Protein AF-A0A452XKX8-F1 (afdb_monomer_lite)

Organism: Aegilops tauschii subsp. strangulata (NCBI:txid200361)

Foldseek 3Di:
DAEAEQLQPPPQPDDDDDDDDQQEQQDFPDPPGGDHLVVVVVVLVVVLVVCVVVDPDPVVSVVVSLVVLQVVCVVRRHPGSSNVVSSSVSNCCVVVVPVPPYDYDHDHDDAFDCCPPHHRDGDDCVVVVVVPPD

Secondary structure (DSSP, 8-state):
-EEEE-------S--S-----PPPTB--SSTT--B-HHHHHHHHHHHHHHHHHH-S-HHHHHHHHHHHHHHHHHHTT-SSHHHHHHHHHHHHHHHHGGGS-EEEE------S-SSSSSTT---SSTTTHHHH--

InterPro domains:
  IPR013120 Fatty acyl-CoA reductase-like, NAD-binding domain [PF07993] (2-133)
  IPR026055 Fatty acyl-CoA reductase [PTHR11011] (1-133)
  IPR036291 NAD(P)-binding domain superfamily [SSF51735] (63-128)

Structure (mmCIF, N/CA/C/O backbone):
data_AF-A0A452XKX8-F1
#
_entry.id   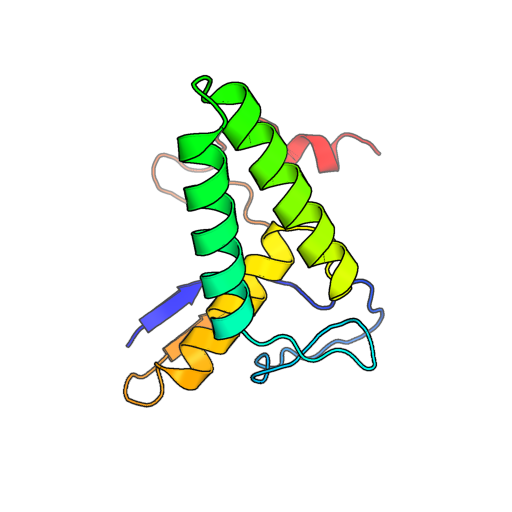AF-A0A452XKX8-F1
#
loop_
_atom_site.group_PDB
_atom_site.id
_atom_site.type_symbol
_atom_site.label_atom_id
_atom_site.label_alt_id
_atom_site.label_comp_id
_atom_site.label_asym_id
_atom_site.label_entity_id
_atom_site.label_seq_id
_atom_site.pdbx_PDB_ins_code
_atom_site.Cartn_x
_atom_site.Cartn_y
_atom_site.Cartn_z
_atom_site.occupancy
_atom_site.B_iso_or_equiv
_atom_site.auth_seq_id
_atom_site.auth_comp_id
_atom_site.auth_asym_id
_atom_site.auth_atom_id
_atom_site.pdbx_PDB_model_num
ATOM 1 N N . MET A 1 1 ? 1.696 10.990 -20.747 1.00 78.25 1 MET A N 1
ATOM 2 C CA . MET A 1 1 ? 2.459 9.879 -20.141 1.00 78.25 1 MET A CA 1
ATOM 3 C C . MET A 1 1 ? 2.449 10.067 -18.639 1.00 78.25 1 MET A C 1
ATOM 5 O O . MET A 1 1 ? 2.744 11.169 -18.196 1.00 78.25 1 MET A O 1
ATOM 9 N N . LEU A 1 2 ? 2.058 9.043 -17.881 1.00 86.62 2 LEU A N 1
ATOM 10 C CA . LEU A 1 2 ? 2.028 9.057 -16.418 1.00 86.62 2 LEU A CA 1
ATOM 11 C C . LEU A 1 2 ? 3.155 8.172 -15.883 1.00 86.62 2 LEU A C 1
ATOM 13 O O . LEU A 1 2 ? 3.192 6.977 -16.170 1.00 86.62 2 LEU A O 1
ATOM 17 N N . LEU A 1 3 ? 4.050 8.761 -15.093 1.00 87.56 3 LEU A N 1
ATOM 18 C CA . LEU A 1 3 ? 5.084 8.035 -14.365 1.00 87.56 3 LEU A CA 1
ATOM 19 C C . 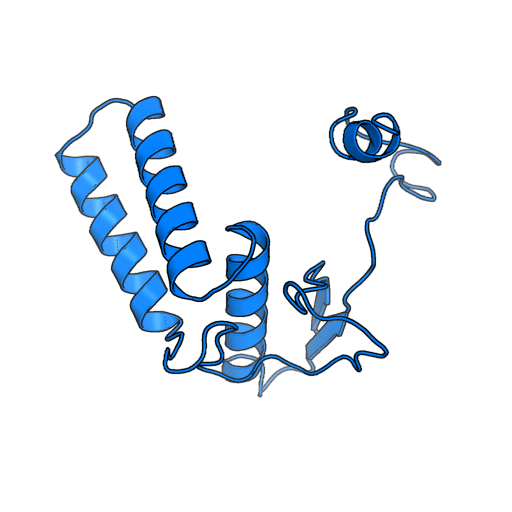LEU A 1 3 ? 4.597 7.774 -12.939 1.00 87.56 3 LEU A C 1
ATOM 21 O O . LEU A 1 3 ? 4.456 8.703 -12.145 1.00 87.56 3 LEU A O 1
ATOM 25 N N . HIS A 1 4 ? 4.343 6.512 -12.609 1.00 85.81 4 HIS A N 1
ATOM 26 C CA . HIS A 1 4 ? 3.992 6.096 -11.261 1.00 85.81 4 HIS A CA 1
ATOM 27 C C . HIS A 1 4 ? 5.222 5.554 -10.534 1.00 85.81 4 HIS A C 1
ATOM 29 O O . HIS A 1 4 ? 5.732 4.483 -10.860 1.00 85.81 4 HIS A O 1
ATOM 35 N N . VAL A 1 5 ? 5.679 6.286 -9.517 1.00 82.94 5 VAL A N 1
ATOM 36 C CA . VAL A 1 5 ? 6.747 5.823 -8.628 1.00 82.94 5 VAL A CA 1
ATOM 37 C C . VAL A 1 5 ? 6.131 4.988 -7.509 1.00 82.94 5 VAL A C 1
ATOM 39 O O . VAL A 1 5 ? 5.534 5.491 -6.546 1.00 82.94 5 VAL A O 1
ATOM 42 N N . SER A 1 6 ? 6.273 3.679 -7.650 1.00 79.00 6 SER A N 1
ATOM 43 C CA . SER A 1 6 ? 5.810 2.712 -6.675 1.00 79.00 6 SER A CA 1
ATOM 44 C C . SER A 1 6 ? 7.019 2.174 -5.940 1.00 79.00 6 SER A C 1
ATOM 46 O O . SER A 1 6 ? 7.714 1.323 -6.461 1.00 79.00 6 SER A O 1
ATOM 48 N N . THR A 1 7 ? 7.292 2.585 -4.701 1.00 69.81 7 THR A N 1
ATOM 49 C CA . THR A 1 7 ? 8.374 1.941 -3.916 1.00 69.81 7 THR A CA 1
ATOM 50 C C . THR A 1 7 ? 7.969 0.537 -3.430 1.00 69.81 7 THR A C 1
ATOM 52 O O . THR A 1 7 ? 8.391 0.061 -2.374 1.00 69.81 7 THR A O 1
ATOM 55 N N . ALA A 1 8 ? 7.065 -0.102 -4.164 1.00 59.62 8 ALA A N 1
ATOM 56 C CA . ALA A 1 8 ? 6.613 -1.443 -3.955 1.00 59.62 8 ALA A CA 1
ATOM 57 C C . ALA A 1 8 ? 7.648 -2.414 -4.513 1.00 59.62 8 ALA A C 1
ATOM 59 O O . ALA A 1 8 ? 7.366 -3.125 -5.470 1.00 59.62 8 ALA A O 1
ATOM 60 N N . PHE A 1 9 ? 8.833 -2.506 -3.909 1.00 60.94 9 PHE A N 1
ATOM 61 C CA . PHE A 1 9 ? 9.621 -3.727 -4.069 1.00 60.94 9 PHE A CA 1
ATOM 62 C C . PHE A 1 9 ? 8.904 -4.838 -3.287 1.00 60.94 9 PHE A C 1
ATOM 64 O O . PHE A 1 9 ? 9.200 -5.150 -2.139 1.00 60.94 9 PHE A O 1
ATOM 71 N N . VAL A 1 10 ? 7.794 -5.288 -3.862 1.00 59.31 10 VAL A N 1
ATOM 72 C CA . VAL A 1 10 ? 6.687 -5.966 -3.190 1.00 59.31 10 VAL A CA 1
ATOM 73 C C . VAL A 1 10 ? 6.636 -7.393 -3.712 1.00 59.31 10 VAL A C 1
ATOM 75 O O . VAL A 1 10 ? 5.629 -7.909 -4.170 1.00 59.31 10 VAL A O 1
ATOM 78 N N . ALA A 1 11 ? 7.789 -8.044 -3.608 1.00 57.28 11 ALA A N 1
ATOM 79 C CA . ALA A 1 11 ? 7.915 -9.482 -3.777 1.00 57.28 11 ALA A CA 1
ATOM 80 C C . ALA A 1 11 ? 7.415 -10.256 -2.541 1.00 57.28 11 ALA A C 1
ATOM 82 O O . ALA A 1 11 ? 7.385 -11.480 -2.537 1.00 57.28 11 ALA A O 1
ATOM 83 N N . GLY A 1 12 ? 7.020 -9.557 -1.470 1.00 64.88 12 GLY A N 1
ATOM 84 C CA . GLY A 1 12 ? 6.823 -10.201 -0.176 1.00 64.88 12 GLY A CA 1
ATOM 85 C C . GLY A 1 12 ? 8.144 -10.765 0.343 1.00 64.88 12 GLY A C 1
ATOM 86 O O . GLY A 1 12 ? 9.197 -10.169 0.136 1.00 64.88 12 GLY A O 1
ATOM 87 N N . GLU A 1 13 ? 8.079 -11.914 1.004 1.00 69.00 13 GLU A N 1
ATOM 88 C CA . GLU A 1 13 ? 9.247 -12.672 1.462 1.00 69.00 13 GLU A CA 1
ATOM 89 C C . GLU A 1 13 ? 9.601 -13.722 0.398 1.00 69.00 13 GLU A C 1
ATOM 91 O O . GLU A 1 13 ? 9.237 -14.893 0.504 1.00 69.00 13 GLU A O 1
ATOM 96 N N . GLN A 1 14 ? 10.222 -13.277 -0.695 1.00 71.94 14 GLN A N 1
ATOM 97 C CA . GLN A 1 14 ? 10.679 -14.140 -1.788 1.00 71.94 14 GLN A CA 1
ATOM 98 C C . GLN A 1 14 ? 12.190 -14.006 -1.965 1.00 71.94 14 GLN A C 1
ATOM 100 O O . GLN A 1 14 ? 12.736 -12.906 -1.906 1.00 71.94 14 GLN A O 1
ATOM 105 N N . GLU A 1 15 ? 12.854 -15.131 -2.217 1.00 76.38 15 GLU A N 1
ATOM 106 C CA . GLU A 1 15 ? 14.304 -15.211 -2.390 1.00 76.38 15 GLU A CA 1
ATOM 107 C C . GLU A 1 15 ? 14.680 -15.474 -3.855 1.00 76.38 15 GLU A C 1
ATOM 109 O O . GLU A 1 15 ? 13.928 -16.092 -4.613 1.00 76.38 15 GLU A O 1
ATOM 114 N N . GLY A 1 16 ? 15.878 -15.031 -4.245 1.00 83.94 16 GLY A N 1
ATOM 115 C CA . GLY A 1 16 ? 16.463 -15.284 -5.562 1.00 83.94 16 GLY A CA 1
ATOM 116 C C . GLY A 1 16 ? 16.324 -14.129 -6.557 1.00 83.94 16 GLY A C 1
ATOM 117 O O . GLY A 1 16 ? 16.023 -12.991 -6.198 1.00 83.94 16 GLY A O 1
ATOM 118 N N . LEU A 1 17 ? 16.597 -14.419 -7.833 1.00 80.62 17 LEU A N 1
ATOM 119 C CA . LEU A 1 17 ? 16.493 -13.438 -8.913 1.00 80.62 17 LEU A CA 1
ATOM 120 C C . LEU A 1 17 ? 15.023 -13.255 -9.306 1.00 80.62 17 LEU A C 1
ATOM 122 O O . LEU A 1 17 ? 14.441 -14.086 -10.006 1.00 80.62 17 LEU A O 1
ATOM 126 N N . LEU A 1 18 ? 14.429 -12.154 -8.857 1.00 79.00 18 LEU A N 1
ATOM 127 C CA . LEU A 1 18 ? 13.026 -11.840 -9.094 1.00 79.00 18 LEU A CA 1
ATOM 128 C C . LEU A 1 18 ? 12.902 -10.770 -10.171 1.00 79.00 18 LEU A C 1
ATOM 130 O O . LEU A 1 18 ? 13.307 -9.625 -9.990 1.00 79.00 18 LEU A O 1
ATOM 134 N N . MET A 1 19 ? 12.315 -11.156 -11.300 1.00 81.50 19 MET A N 1
ATOM 135 C CA . MET A 1 19 ? 11.993 -10.209 -12.360 1.00 81.50 19 MET A CA 1
ATOM 136 C C . MET A 1 19 ? 10.777 -9.382 -11.970 1.00 81.50 19 MET A C 1
ATOM 138 O O . MET A 1 19 ? 9.763 -9.925 -11.521 1.00 81.50 19 MET A O 1
ATOM 142 N N . GLU A 1 20 ? 10.852 -8.081 -12.224 1.00 78.44 20 GLU A N 1
ATOM 143 C CA . GLU A 1 20 ? 9.712 -7.197 -12.057 1.00 78.44 20 GLU A CA 1
ATOM 144 C C . GLU A 1 20 ? 8.552 -7.620 -12.963 1.00 78.44 20 GLU A C 1
ATOM 146 O O . GLU A 1 20 ? 8.689 -7.748 -14.181 1.00 78.44 20 GLU A O 1
ATOM 151 N N . LYS A 1 21 ? 7.384 -7.826 -12.354 1.00 83.38 21 LYS A N 1
ATOM 152 C CA . LYS A 1 21 ? 6.134 -8.126 -13.054 1.00 83.38 21 LYS A CA 1
ATOM 153 C C . LYS A 1 21 ? 5.055 -7.155 -12.582 1.00 83.38 21 LYS A C 1
ATOM 155 O O . LYS A 1 21 ? 5.048 -6.790 -11.406 1.00 83.38 21 LYS A O 1
ATOM 160 N N . PRO A 1 22 ? 4.167 -6.683 -13.467 1.00 82.06 22 PRO A N 1
ATOM 161 C CA . PRO A 1 22 ? 3.016 -5.897 -13.041 1.00 82.06 22 PRO A CA 1
ATOM 162 C C . PRO A 1 22 ? 2.067 -6.772 -12.212 1.00 82.06 22 PRO A C 1
ATOM 164 O O . PRO A 1 22 ? 1.852 -7.936 -12.557 1.00 82.06 22 PRO A O 1
ATOM 167 N N . PHE A 1 23 ? 1.481 -6.208 -11.153 1.00 86.62 23 PHE A N 1
ATOM 168 C CA . PHE A 1 23 ? 0.446 -6.901 -10.386 1.00 86.62 23 PHE A CA 1
ATOM 169 C C . PHE A 1 23 ? -0.826 -7.045 -11.209 1.00 86.62 23 PHE A C 1
ATOM 171 O O . PHE A 1 23 ? -1.337 -6.076 -11.777 1.00 86.62 23 PHE A O 1
ATOM 178 N N . LYS A 1 24 ? -1.363 -8.262 -11.253 1.00 88.12 24 LYS A N 1
ATOM 179 C CA . LYS A 1 24 ? -2.622 -8.539 -11.937 1.00 88.12 24 LYS A CA 1
ATOM 180 C C . LYS A 1 24 ? -3.809 -8.192 -11.036 1.00 88.12 24 LYS A C 1
ATOM 182 O O . LYS A 1 24 ? -3.718 -8.318 -9.814 1.00 88.12 24 LYS A O 1
ATOM 187 N N . PRO A 1 25 ? -4.958 -7.811 -11.614 1.00 88.31 25 PRO A N 1
ATOM 188 C CA . PRO A 1 25 ? -6.187 -7.650 -10.847 1.00 88.31 25 PRO A CA 1
ATOM 189 C C . PRO A 1 25 ? -6.515 -8.923 -10.057 1.00 88.31 25 PRO A C 1
ATOM 191 O O . PRO A 1 25 ? -6.506 -10.020 -10.617 1.00 88.31 25 PRO A O 1
ATOM 194 N N . GLY A 1 26 ? -6.801 -8.779 -8.762 1.00 89.94 26 GLY A N 1
ATOM 195 C CA . GLY A 1 26 ? -7.121 -9.911 -7.891 1.00 89.94 26 GLY A CA 1
ATOM 196 C C . GLY A 1 26 ? -5.912 -10.653 -7.316 1.00 89.94 26 GLY A C 1
ATOM 197 O O . GLY A 1 26 ? -6.105 -11.573 -6.522 1.00 89.94 26 GLY A O 1
ATOM 198 N N . GLU A 1 27 ? -4.682 -10.287 -7.682 1.00 89.88 27 GLU A N 1
ATOM 199 C CA . GLU A 1 27 ? -3.478 -10.964 -7.199 1.00 89.88 27 GLU A CA 1
ATOM 200 C C . GLU A 1 27 ? 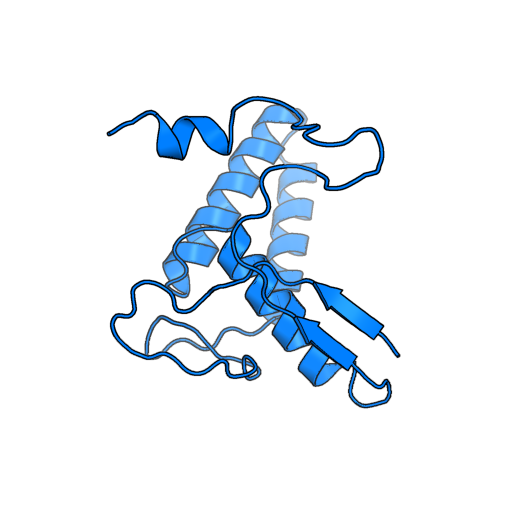-3.277 -10.761 -5.689 1.00 89.88 27 GLU A C 1
ATOM 202 O O . GLU A 1 27 ? -3.462 -9.682 -5.133 1.00 89.88 27 GLU A O 1
ATOM 207 N N . SER A 1 28 ? -2.895 -11.813 -4.978 1.00 90.94 28 SER A N 1
ATOM 208 C CA . SER A 1 28 ? -2.497 -11.691 -3.580 1.00 90.94 28 SER A CA 1
ATOM 209 C C . SER A 1 28 ? -1.306 -12.594 -3.310 1.00 90.94 28 SER A C 1
ATOM 211 O O . SER A 1 28 ? -1.145 -13.631 -3.958 1.00 90.94 28 SER A O 1
ATOM 213 N N . LEU A 1 29 ? -0.457 -12.206 -2.356 1.00 89.12 29 LEU A N 1
ATOM 214 C CA . LEU A 1 29 ? 0.686 -13.037 -1.968 1.00 89.12 29 LEU A CA 1
ATOM 215 C C . LEU A 1 29 ? 0.233 -14.307 -1.242 1.00 89.12 29 LEU A C 1
ATOM 217 O O . LEU A 1 29 ? 0.917 -15.332 -1.267 1.00 89.12 29 LEU A O 1
ATOM 221 N N . ARG A 1 30 ? -0.945 -14.268 -0.612 1.00 89.75 30 ARG A N 1
ATOM 222 C CA . ARG A 1 30 ? -1.543 -15.429 0.037 1.00 89.75 30 ARG A CA 1
ATOM 223 C C . ARG A 1 30 ? -2.316 -16.290 -0.963 1.00 89.75 30 ARG A C 1
ATOM 225 O O . ARG A 1 30 ? -3.390 -15.928 -1.432 1.00 89.75 30 ARG A O 1
ATOM 232 N N . LYS A 1 31 ? -1.817 -17.501 -1.212 1.00 88.25 31 LYS A N 1
ATOM 233 C CA . LYS A 1 31 ? -2.474 -18.480 -2.095 1.00 88.25 31 LYS A CA 1
ATOM 234 C C . LYS A 1 31 ? -3.935 -18.730 -1.688 1.00 88.25 31 LYS A C 1
ATOM 236 O O . LYS A 1 31 ? -4.232 -18.908 -0.509 1.00 88.25 31 LYS A O 1
ATOM 241 N N . GLY A 1 32 ? -4.825 -18.773 -2.681 1.00 89.50 32 GLY A N 1
ATOM 242 C CA . GLY A 1 32 ? -6.258 -19.044 -2.499 1.00 89.50 32 GLY A CA 1
ATOM 243 C C . GLY A 1 32 ? -7.122 -17.820 -2.183 1.00 89.50 32 GLY A C 1
ATOM 244 O O . GLY A 1 32 ? -8.336 -17.962 -2.077 1.00 89.50 32 GLY A O 1
ATOM 245 N N . TYR A 1 33 ? -6.530 -16.628 -2.063 1.00 92.19 33 TYR A N 1
ATOM 246 C CA . TYR A 1 33 ? -7.264 -15.381 -1.852 1.00 92.19 33 TYR A CA 1
ATOM 247 C C . TYR A 1 33 ? -7.227 -14.505 -3.103 1.00 92.19 33 TYR A C 1
ATOM 249 O O . TYR A 1 33 ? -6.211 -14.430 -3.796 1.00 92.19 33 TYR A O 1
ATOM 257 N N . ASN A 1 34 ? -8.339 -13.820 -3.367 1.00 93.56 34 ASN A N 1
ATOM 258 C CA . ASN A 1 34 ? -8.466 -12.852 -4.449 1.00 93.56 34 ASN A CA 1
ATOM 259 C C . ASN A 1 34 ? -8.617 -11.444 -3.861 1.00 93.56 34 ASN A C 1
ATOM 261 O O . ASN A 1 34 ? -9.513 -11.204 -3.050 1.00 93.56 34 ASN A O 1
ATOM 265 N N . LEU A 1 35 ? -7.712 -10.538 -4.232 1.00 93.56 35 LEU A N 1
ATOM 266 C CA . LEU A 1 35 ? -7.706 -9.155 -3.758 1.00 93.56 35 LEU A CA 1
ATOM 267 C C . LEU A 1 35 ? -8.534 -8.258 -4.686 1.00 93.56 35 LEU A C 1
ATOM 269 O O . LEU A 1 35 ? -8.014 -7.672 -5.635 1.00 93.56 35 LEU A O 1
ATOM 273 N N . ASP A 1 36 ? -9.829 -8.141 -4.401 1.00 94.06 36 ASP A N 1
ATOM 274 C CA . ASP A 1 36 ? -10.712 -7.219 -5.116 1.00 94.06 36 ASP A CA 1
ATOM 275 C C . ASP A 1 36 ? -10.565 -5.793 -4.565 1.00 94.06 36 ASP A C 1
ATOM 277 O O . ASP A 1 36 ? -10.960 -5.484 -3.437 1.00 94.06 36 ASP A O 1
ATOM 281 N N . VAL A 1 37 ? -10.013 -4.903 -5.393 1.00 92.88 37 VAL A N 1
ATOM 282 C CA . VAL A 1 37 ? -9.779 -3.505 -5.022 1.00 92.88 37 VAL A CA 1
ATOM 283 C C . VAL A 1 37 ? -11.076 -2.762 -4.688 1.00 92.88 37 VAL A C 1
ATOM 285 O O . VAL A 1 37 ? -11.104 -1.973 -3.744 1.00 92.88 37 VAL A O 1
ATOM 288 N N . GLN A 1 38 ? -12.158 -3.006 -5.432 1.00 93.06 38 GLN A N 1
ATOM 289 C CA . GLN A 1 38 ? -13.434 -2.320 -5.217 1.00 93.06 38 GLN A CA 1
ATOM 290 C C . GLN A 1 38 ? -14.097 -2.789 -3.923 1.00 93.06 38 GLN A C 1
ATOM 292 O O . GLN A 1 38 ? -14.644 -1.981 -3.168 1.00 93.06 38 GLN A O 1
ATOM 297 N N . ALA A 1 39 ? -13.994 -4.086 -3.626 1.00 94.94 39 ALA A N 1
ATOM 298 C CA . ALA A 1 39 ? -14.458 -4.631 -2.358 1.00 94.94 39 ALA A CA 1
ATOM 299 C C . ALA A 1 39 ? -13.697 -4.021 -1.167 1.00 94.94 39 ALA A C 1
ATOM 301 O O . ALA A 1 39 ? -14.324 -3.650 -0.172 1.00 94.94 39 ALA A O 1
ATOM 302 N N . GLU A 1 40 ? -12.373 -3.853 -1.275 1.00 95.88 40 GLU A N 1
ATOM 303 C CA . GLU A 1 40 ? -11.565 -3.216 -0.227 1.00 95.88 40 GLU A CA 1
ATOM 304 C C . GLU A 1 40 ? -11.925 -1.739 -0.020 1.00 95.88 40 GLU A C 1
ATOM 306 O O . GLU A 1 40 ? -12.059 -1.303 1.125 1.00 95.88 40 GLU A O 1
ATOM 311 N N . ILE A 1 41 ? -12.132 -0.972 -1.099 1.00 94.38 41 ILE A N 1
ATOM 312 C CA . ILE A 1 41 ? -12.559 0.436 -1.011 1.00 94.38 41 ILE A CA 1
ATOM 313 C C . ILE A 1 41 ? -13.900 0.531 -0.278 1.00 94.38 41 ILE A C 1
ATOM 315 O O . ILE A 1 41 ? -14.006 1.242 0.724 1.00 94.38 41 ILE A O 1
ATOM 319 N N . LYS A 1 42 ? -14.895 -0.256 -0.703 1.00 96.94 42 LYS A N 1
ATOM 320 C CA . LYS A 1 42 ? -16.228 -0.272 -0.087 1.00 96.94 42 LYS A CA 1
ATOM 321 C C . LYS A 1 42 ? -16.180 -0.682 1.386 1.00 96.94 42 LYS A C 1
ATOM 323 O O . LYS A 1 42 ? -16.894 -0.125 2.220 1.00 96.94 42 LYS A O 1
ATOM 328 N N . LEU A 1 43 ? -15.329 -1.649 1.731 1.00 96.56 43 LEU A N 1
ATOM 329 C CA . LEU A 1 43 ? -15.110 -2.070 3.113 1.00 96.56 43 LEU A CA 1
ATOM 330 C C . LEU A 1 43 ? -14.584 -0.908 3.962 1.00 96.56 43 LEU A C 1
ATOM 332 O O . LEU A 1 43 ? -15.103 -0.663 5.054 1.00 96.56 43 LEU A O 1
ATOM 336 N N . VAL A 1 44 ? -13.577 -0.185 3.468 1.00 95.00 44 VAL A N 1
ATOM 337 C CA . VAL A 1 44 ? -12.981 0.956 4.175 1.00 95.00 44 VAL A CA 1
ATOM 338 C C . VAL A 1 44 ? -13.987 2.094 4.348 1.00 95.00 44 VAL A C 1
ATOM 340 O O . VAL A 1 44 ? -14.064 2.671 5.433 1.00 95.00 44 VAL A O 1
ATOM 343 N N . GLU A 1 45 ? -14.791 2.390 3.328 1.00 95.25 45 GLU A N 1
ATOM 344 C CA . GLU A 1 45 ? -15.843 3.411 3.394 1.00 95.25 45 GLU A CA 1
ATOM 345 C C . GLU A 1 45 ? -16.906 3.078 4.448 1.00 95.25 45 GLU A C 1
ATOM 347 O O . GLU A 1 45 ? -17.211 3.914 5.303 1.00 95.25 45 GLU A O 1
ATOM 352 N N . ASN A 1 46 ? -17.404 1.838 4.451 1.00 95.50 46 ASN A N 1
ATOM 353 C CA . ASN A 1 46 ? -18.386 1.359 5.427 1.00 95.50 46 ASN A CA 1
ATOM 354 C C . ASN A 1 46 ? -17.832 1.350 6.856 1.00 95.50 46 ASN A C 1
ATOM 356 O O . ASN A 1 46 ? -18.522 1.693 7.821 1.00 95.50 46 ASN A O 1
ATOM 360 N N . PHE A 1 47 ? -16.570 0.957 7.015 1.00 94.31 47 PHE A N 1
ATOM 361 C CA . PHE A 1 47 ? -15.925 0.977 8.320 1.00 94.31 47 PHE A CA 1
ATOM 362 C C . PHE A 1 47 ? -15.775 2.414 8.826 1.00 94.31 47 PHE A C 1
ATOM 364 O O . PHE A 1 47 ? -16.135 2.711 9.964 1.00 94.31 47 PHE A O 1
ATOM 371 N N . LYS A 1 48 ? -15.320 3.333 7.967 1.00 92.31 48 LYS A N 1
ATOM 372 C CA . LYS A 1 48 ? -15.145 4.747 8.311 1.00 92.31 48 LYS A CA 1
ATOM 373 C C . LYS A 1 48 ? -16.471 5.433 8.650 1.00 92.31 48 LYS A C 1
ATOM 375 O O . LYS A 1 48 ? -16.520 6.196 9.612 1.00 92.31 48 LYS A O 1
ATOM 380 N N . SER A 1 49 ? -17.548 5.153 7.913 1.00 90.88 49 SER A N 1
ATOM 381 C CA . SER A 1 49 ? -18.880 5.692 8.223 1.00 90.88 49 SER A CA 1
ATOM 382 C C . SER A 1 49 ? -19.383 5.204 9.585 1.00 90.88 49 SER A C 1
ATOM 384 O O . SER A 1 49 ? -19.831 6.013 10.395 1.00 90.88 49 SER A O 1
ATOM 386 N N . THR A 1 50 ? -19.194 3.920 9.899 1.00 90.31 50 THR A N 1
ATOM 387 C CA . THR A 1 50 ? -19.535 3.345 11.212 1.00 90.31 50 THR A CA 1
ATOM 388 C C . THR A 1 50 ? -18.742 4.001 12.345 1.00 90.31 50 THR A C 1
ATOM 390 O O . THR A 1 50 ? -19.297 4.315 13.399 1.00 90.31 50 THR A O 1
ATOM 393 N N . LEU A 1 51 ? -17.447 4.258 12.137 1.00 89.19 51 LEU A N 1
ATOM 394 C CA . LEU A 1 51 ? -16.608 4.920 13.138 1.00 89.19 51 LEU A CA 1
ATOM 395 C C . LEU A 1 51 ? -17.032 6.361 13.413 1.00 89.19 51 LEU A C 1
ATOM 397 O O . LEU A 1 51 ? -17.038 6.765 14.575 1.00 89.19 51 LEU A O 1
ATOM 401 N N . ARG A 1 52 ? -17.432 7.112 12.382 1.00 84.44 52 ARG A N 1
ATOM 402 C CA . ARG A 1 52 ? -17.930 8.487 12.546 1.00 84.44 52 ARG A CA 1
ATOM 403 C C . ARG A 1 52 ? -19.190 8.553 13.407 1.00 84.44 52 ARG A C 1
ATOM 405 O O . ARG A 1 52 ? -19.346 9.496 14.169 1.00 84.44 52 ARG A O 1
ATOM 412 N N . VAL A 1 53 ? -20.063 7.547 13.315 1.00 83.81 53 VAL A N 1
ATOM 413 C CA . VAL A 1 53 ? -21.270 7.455 14.154 1.00 83.81 53 VAL A CA 1
ATOM 414 C C . VAL A 1 53 ? -20.924 7.065 15.597 1.00 83.81 53 VAL A C 1
ATOM 416 O O . VAL A 1 53 ? -21.550 7.546 16.534 1.00 83.81 53 VAL A O 1
ATOM 419 N N . GLN A 1 54 ? -19.927 6.197 15.793 1.00 77.06 54 GLN A N 1
ATOM 420 C CA . GLN A 1 54 ? -19.613 5.613 17.103 1.00 77.06 54 GLN A CA 1
ATOM 421 C C . GLN A 1 54 ? -18.561 6.367 17.928 1.00 77.06 54 GLN A C 1
ATOM 423 O O . GLN A 1 54 ? -18.414 6.072 19.114 1.00 77.06 54 GLN A O 1
ATOM 428 N N . SER A 1 55 ? -17.759 7.257 17.337 1.00 66.50 55 SER A N 1
ATOM 429 C CA . SER A 1 55 ? -16.604 7.840 18.030 1.00 66.50 55 SER A CA 1
ATOM 430 C C . SER A 1 55 ? -16.428 9.335 17.782 1.00 66.50 55 SER A C 1
ATOM 432 O O . SER A 1 55 ? -16.298 9.767 16.645 1.00 66.50 55 SER A O 1
ATOM 434 N N . SER A 1 56 ? -16.340 10.106 18.872 1.00 67.25 56 SER A N 1
ATOM 435 C CA . SER A 1 56 ? -16.072 11.555 18.856 1.00 67.25 56 SER A CA 1
ATOM 436 C C . SER A 1 56 ? -14.578 11.911 18.932 1.00 67.25 56 SER A C 1
ATOM 438 O O . SER A 1 56 ? -14.237 13.087 18.985 1.00 67.25 56 SER A O 1
ATOM 440 N N . SER A 1 57 ? -13.674 10.920 19.006 1.00 81.56 57 SER A N 1
ATOM 441 C CA . SER A 1 57 ? -12.231 11.141 19.205 1.00 81.56 57 SER A CA 1
ATOM 442 C C . SER A 1 57 ? -11.388 10.643 18.030 1.00 81.56 57 SER A C 1
ATOM 444 O O . SER A 1 57 ? -11.230 9.433 17.833 1.00 81.56 57 SER A O 1
ATOM 446 N N . ASP A 1 58 ? -10.732 11.578 17.339 1.00 84.75 58 ASP A N 1
ATOM 447 C CA . ASP A 1 58 ? -9.813 11.340 16.214 1.00 84.75 58 ASP A CA 1
ATOM 448 C C . ASP A 1 58 ? -8.726 10.294 16.503 1.00 84.75 58 ASP A C 1
ATOM 450 O O . ASP A 1 58 ? -8.296 9.544 15.621 1.00 84.75 58 ASP A O 1
ATOM 454 N N . LYS A 1 59 ? -8.243 10.226 17.750 1.00 88.06 59 LYS A N 1
ATOM 455 C CA . LYS A 1 59 ? -7.170 9.299 18.140 1.00 88.06 59 LYS A CA 1
ATOM 456 C C . LYS A 1 59 ? -7.645 7.845 18.100 1.00 88.06 59 LYS A C 1
ATOM 458 O O . LYS A 1 59 ? -6.882 6.958 17.708 1.00 88.06 59 LYS A O 1
ATOM 463 N N . LEU A 1 60 ? -8.898 7.600 18.485 1.00 88.50 60 LEU A N 1
ATOM 464 C CA . LEU A 1 60 ? -9.494 6.268 18.455 1.00 88.50 60 LEU A CA 1
ATOM 465 C C . LEU A 1 60 ? -9.803 5.835 17.018 1.00 88.50 60 LEU A C 1
ATOM 467 O O . LEU A 1 60 ? -9.507 4.691 16.669 1.00 88.50 60 LEU A O 1
ATOM 471 N N . GLU A 1 61 ? -10.311 6.746 16.179 1.00 89.62 61 GLU A N 1
ATOM 472 C CA . GLU A 1 61 ? -10.527 6.489 14.749 1.00 89.62 61 GLU A CA 1
ATOM 473 C C . GLU A 1 61 ? -9.214 6.067 14.079 1.00 89.62 61 GLU A C 1
ATOM 475 O O . GLU A 1 61 ? -9.132 4.982 13.499 1.00 89.62 61 GLU A O 1
ATOM 480 N N . LYS A 1 62 ? -8.141 6.852 14.256 1.00 90.94 62 LYS A N 1
ATOM 481 C CA . LYS A 1 62 ? -6.808 6.532 13.714 1.00 90.94 62 LYS A CA 1
ATOM 482 C C . LYS A 1 62 ? -6.307 5.160 14.169 1.00 90.94 62 LYS A C 1
ATOM 484 O O . LYS A 1 62 ? -5.766 4.406 13.358 1.00 90.94 62 LYS A O 1
ATOM 489 N N . LYS A 1 63 ? -6.498 4.807 15.446 1.00 93.38 63 LYS A N 1
ATOM 490 C CA . LYS A 1 63 ? -6.094 3.497 15.983 1.00 93.38 63 LYS A CA 1
ATOM 491 C C . LYS A 1 63 ? -6.858 2.353 15.310 1.00 93.38 63 LYS A C 1
ATOM 493 O O . LYS A 1 63 ? -6.228 1.402 14.852 1.00 93.38 63 LYS A O 1
ATOM 498 N N . LYS A 1 64 ? -8.187 2.460 15.210 1.00 94.50 64 LYS A N 1
ATOM 499 C CA . LYS A 1 64 ? -9.037 1.435 14.583 1.00 94.50 64 LYS A CA 1
ATOM 500 C C . LYS A 1 64 ? -8.757 1.295 13.083 1.00 94.50 64 LYS A C 1
ATOM 502 O O . LYS A 1 64 ? -8.671 0.177 12.586 1.00 94.50 64 LYS A O 1
ATOM 507 N N . MET A 1 65 ? -8.532 2.405 12.378 1.00 94.69 65 MET A N 1
ATOM 508 C CA . MET A 1 65 ? -8.141 2.4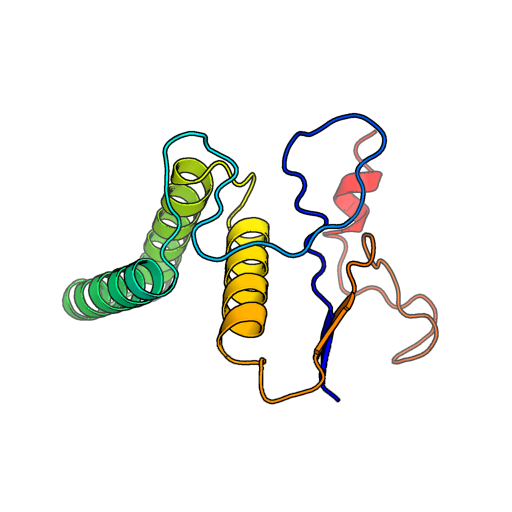02 10.962 1.00 94.69 65 MET A CA 1
ATOM 509 C C . MET A 1 65 ? -6.786 1.721 10.739 1.00 94.69 65 MET A C 1
ATOM 511 O O . MET A 1 65 ? -6.646 0.901 9.831 1.00 94.69 65 MET A O 1
ATOM 515 N N . LYS A 1 66 ? -5.796 2.000 11.599 1.00 94.81 66 LYS A N 1
ATOM 516 C CA . LYS A 1 66 ? -4.488 1.330 11.553 1.00 94.81 66 LYS A CA 1
ATOM 517 C C . LYS A 1 66 ? -4.623 -0.175 11.786 1.00 94.81 66 LYS A C 1
ATOM 519 O O . LYS A 1 66 ? -4.007 -0.967 11.076 1.00 94.81 66 LYS A O 1
ATOM 524 N N . GLU A 1 67 ? -5.437 -0.573 12.760 1.00 96.19 67 GLU A N 1
ATOM 525 C CA . GLU A 1 67 ? -5.698 -1.982 13.050 1.00 96.19 67 GLU A CA 1
ATOM 526 C C . GLU A 1 67 ? -6.379 -2.692 11.873 1.00 96.19 67 GLU A C 1
ATOM 528 O O . GLU A 1 67 ? -5.966 -3.793 11.504 1.00 96.19 67 GLU A O 1
ATOM 533 N N . LEU A 1 68 ? -7.373 -2.052 11.249 1.00 96.62 68 LEU A N 1
ATOM 534 C CA . LEU A 1 68 ? -8.030 -2.580 10.058 1.00 96.62 68 LEU A CA 1
ATOM 535 C C . LEU A 1 68 ? -7.021 -2.799 8.929 1.00 96.62 68 LEU A C 1
ATOM 537 O O . LEU A 1 68 ? -6.937 -3.908 8.404 1.00 96.62 68 LEU A O 1
ATOM 541 N N . GLY A 1 69 ? -6.218 -1.783 8.600 1.00 96.44 69 GLY A N 1
ATOM 542 C CA . GLY A 1 69 ? -5.195 -1.890 7.559 1.00 96.44 69 GLY A CA 1
ATOM 543 C C . GLY A 1 69 ? -4.230 -3.051 7.811 1.00 96.44 69 GLY A C 1
ATOM 544 O O . GLY A 1 69 ? -3.967 -3.845 6.910 1.00 96.44 69 GLY A O 1
ATOM 545 N N . LEU A 1 70 ? -3.762 -3.218 9.055 1.00 96.25 70 LEU A N 1
ATOM 546 C CA . LEU A 1 70 ? -2.891 -4.337 9.444 1.00 96.25 70 LEU A CA 1
ATOM 547 C C . LEU A 1 70 ? -3.585 -5.702 9.329 1.00 96.25 70 LEU A C 1
ATOM 549 O O . LEU A 1 70 ? -2.939 -6.699 9.004 1.00 96.25 70 LEU A O 1
ATOM 553 N N . LYS A 1 71 ? -4.891 -5.782 9.611 1.00 97.06 71 LYS A N 1
ATOM 554 C CA . LYS A 1 71 ? -5.678 -7.004 9.387 1.00 97.06 71 LYS A CA 1
ATOM 555 C C . LYS A 1 71 ? -5.783 -7.322 7.896 1.00 97.06 71 LYS A C 1
ATOM 557 O O . LYS A 1 71 ? -5.574 -8.476 7.536 1.00 97.06 71 LYS A O 1
ATOM 562 N N . ARG A 1 72 ? -6.047 -6.328 7.037 1.00 96.50 72 ARG A N 1
ATOM 563 C CA . ARG A 1 72 ? -6.136 -6.529 5.578 1.00 96.50 72 ARG A CA 1
ATOM 564 C C . ARG A 1 72 ? -4.796 -6.954 4.977 1.00 96.50 72 ARG A C 1
ATOM 566 O O . ARG A 1 72 ? -4.756 -7.944 4.258 1.00 96.50 72 ARG A O 1
ATOM 573 N N . ALA A 1 73 ? -3.696 -6.290 5.344 1.00 93.81 73 ALA A N 1
ATOM 574 C CA . ALA A 1 73 ? -2.354 -6.652 4.877 1.00 93.81 73 ALA A CA 1
ATOM 575 C C . ALA A 1 73 ? -2.034 -8.124 5.173 1.00 93.81 73 ALA A C 1
ATOM 577 O O . ALA A 1 73 ? -1.779 -8.896 4.251 1.00 93.81 73 ALA A O 1
ATOM 578 N N . ARG A 1 74 ? -2.192 -8.546 6.435 1.00 93.62 74 ARG A N 1
ATOM 579 C CA . ARG A 1 74 ? -1.991 -9.946 6.843 1.00 93.62 74 ARG A CA 1
ATOM 580 C C . ARG A 1 74 ? -2.946 -10.916 6.153 1.00 93.62 74 ARG A C 1
ATOM 582 O O . ARG A 1 74 ? -2.537 -12.012 5.790 1.00 93.62 74 ARG A O 1
ATOM 589 N N . HIS A 1 75 ? -4.206 -10.525 5.957 1.00 94.94 75 HIS A N 1
ATOM 590 C CA . HIS A 1 75 ? -5.203 -11.372 5.305 1.00 94.94 75 HIS A CA 1
ATOM 591 C C . HIS A 1 75 ? -4.778 -11.784 3.891 1.00 94.94 75 HIS A C 1
ATOM 593 O O . HIS A 1 75 ? -4.929 -12.955 3.551 1.00 94.94 75 HIS A O 1
ATOM 599 N N . PHE A 1 76 ? -4.198 -10.854 3.126 1.00 93.69 76 PHE A N 1
ATOM 600 C CA . PHE A 1 76 ? -3.735 -11.064 1.749 1.00 93.69 76 PHE A CA 1
ATOM 601 C C . PHE A 1 76 ? -2.237 -11.403 1.629 1.00 93.69 76 PHE A C 1
ATOM 603 O O . PHE A 1 76 ? -1.726 -11.535 0.518 1.00 93.69 76 PHE A O 1
ATOM 610 N N . GLY A 1 77 ? -1.542 -11.582 2.757 1.00 91.00 77 GLY A N 1
ATOM 611 C CA . GLY A 1 77 ? -0.137 -12.000 2.796 1.00 91.00 77 GLY A CA 1
ATOM 612 C C . GLY A 1 77 ? 0.881 -10.880 2.571 1.00 91.00 77 GLY A C 1
ATOM 613 O O . GLY A 1 77 ? 2.039 -11.169 2.300 1.00 91.00 77 GLY A O 1
ATOM 614 N N . TRP A 1 78 ? 0.480 -9.613 2.675 1.00 89.88 78 TRP A N 1
ATOM 615 C CA . TRP A 1 78 ? 1.399 -8.482 2.558 1.00 89.88 78 TRP A CA 1
ATOM 616 C C . TRP A 1 78 ? 2.096 -8.192 3.894 1.00 89.88 78 TRP A C 1
ATOM 618 O O . TRP A 1 78 ? 1.429 -8.185 4.935 1.00 89.88 78 TRP A O 1
ATOM 628 N N . PRO A 1 79 ? 3.403 -7.866 3.880 1.00 87.06 79 PRO A N 1
ATOM 629 C CA . PRO A 1 79 ? 4.189 -7.678 5.103 1.00 87.06 79 PRO A CA 1
ATOM 630 C C . PRO A 1 79 ? 3.728 -6.465 5.921 1.00 87.06 79 PRO A C 1
ATOM 632 O O . PRO A 1 79 ? 3.839 -6.440 7.145 1.00 87.06 79 PRO A O 1
ATOM 635 N N . ASN A 1 80 ? 3.181 -5.441 5.263 1.00 88.44 80 ASN A N 1
ATOM 636 C CA . ASN A 1 80 ? 2.653 -4.255 5.920 1.00 88.44 80 ASN A CA 1
ATOM 637 C C . ASN A 1 80 ? 1.572 -3.569 5.064 1.00 88.44 80 ASN A C 1
ATOM 639 O O . ASN A 1 80 ? 1.347 -3.903 3.899 1.00 88.44 80 ASN A O 1
ATOM 643 N N . VAL A 1 81 ? 0.891 -2.592 5.670 1.00 91.69 81 VAL A N 1
ATOM 644 C CA . VAL A 1 81 ? -0.199 -1.838 5.025 1.00 91.69 81 VAL A CA 1
ATOM 645 C C . VAL A 1 81 ? 0.302 -1.029 3.831 1.00 91.69 81 VAL A C 1
ATOM 647 O O . VAL A 1 81 ? -0.423 -0.887 2.856 1.00 91.69 81 VAL A O 1
ATOM 650 N N . TYR A 1 82 ? 1.536 -0.529 3.890 1.00 87.31 82 TYR A N 1
ATOM 651 C CA . TYR A 1 82 ? 2.131 0.275 2.826 1.00 87.31 82 TYR A CA 1
ATOM 652 C C . TYR A 1 82 ? 2.347 -0.539 1.539 1.00 87.31 82 TYR A C 1
ATOM 654 O O . TYR A 1 82 ? 1.946 -0.114 0.459 1.00 87.31 82 TYR A O 1
ATOM 662 N N . SER A 1 83 ? 2.910 -1.744 1.654 1.00 87.00 83 SER A N 1
ATOM 663 C CA . SER A 1 83 ? 3.082 -2.673 0.534 1.00 87.00 83 SER A CA 1
ATOM 664 C C . SER A 1 83 ? 1.740 -3.061 -0.088 1.00 87.00 83 SER A C 1
ATOM 666 O O . SER A 1 83 ? 1.605 -3.026 -1.309 1.00 87.00 83 SER A O 1
ATOM 668 N N . LEU A 1 84 ? 0.729 -3.351 0.745 1.00 90.69 84 LEU A N 1
ATOM 669 C CA . LEU A 1 84 ? -0.633 -3.625 0.276 1.00 90.69 84 LEU A CA 1
ATOM 670 C C . LEU A 1 84 ? -1.201 -2.440 -0.522 1.00 90.69 84 LEU A C 1
ATOM 672 O O . LEU A 1 84 ? -1.724 -2.636 -1.616 1.00 90.69 84 LEU A O 1
ATOM 676 N N . THR A 1 85 ? -1.122 -1.212 0.000 1.00 91.31 85 THR A N 1
ATOM 677 C CA . THR A 1 85 ? -1.740 -0.054 -0.666 1.00 91.31 85 THR A CA 1
ATOM 678 C C . THR A 1 85 ? -1.039 0.318 -1.965 1.00 91.31 85 THR A C 1
ATOM 680 O O . THR A 1 85 ? -1.712 0.736 -2.907 1.00 91.31 85 THR A O 1
ATOM 683 N N . LYS A 1 86 ? 0.282 0.126 -2.065 1.00 89.50 86 LYS A N 1
ATOM 684 C CA . LYS A 1 86 ? 0.985 0.290 -3.340 1.00 89.50 86 LYS A CA 1
ATOM 685 C C . LYS A 1 86 ? 0.586 -0.774 -4.364 1.00 89.50 86 LYS A C 1
ATOM 687 O O . LYS A 1 86 ? 0.295 -0.407 -5.498 1.00 89.50 86 LYS A O 1
ATOM 692 N N . ALA A 1 87 ? 0.478 -2.045 -3.966 1.00 89.69 87 ALA A N 1
ATOM 693 C CA . ALA A 1 87 ? 0.008 -3.107 -4.859 1.00 89.69 87 ALA A CA 1
ATOM 694 C C . ALA A 1 87 ? -1.414 -2.826 -5.382 1.00 89.69 87 ALA A C 1
ATOM 696 O O . ALA A 1 87 ? -1.655 -2.901 -6.585 1.00 89.69 87 ALA A O 1
ATOM 697 N N . LEU A 1 88 ? -2.335 -2.404 -4.505 1.00 91.50 88 LEU A N 1
ATOM 698 C CA . LEU A 1 88 ? -3.686 -1.974 -4.896 1.00 91.50 88 LEU A CA 1
ATOM 699 C C . LEU A 1 88 ? -3.660 -0.802 -5.893 1.00 91.50 88 LEU A C 1
ATOM 701 O O . LEU A 1 88 ? -4.428 -0.791 -6.854 1.00 91.50 88 LEU A O 1
ATOM 705 N N . GLY A 1 89 ? -2.770 0.172 -5.687 1.00 90.00 89 GLY A N 1
ATOM 706 C CA . GLY A 1 89 ? -2.583 1.301 -6.600 1.00 90.00 89 GLY A CA 1
ATOM 707 C C . GLY A 1 89 ? -2.108 0.869 -7.988 1.00 90.00 89 GLY A C 1
ATOM 708 O O . GLY A 1 89 ? -2.657 1.321 -8.991 1.00 90.00 89 GLY A O 1
ATOM 709 N N . GLU A 1 90 ? -1.144 -0.049 -8.062 1.00 89.50 90 GLU A N 1
ATOM 710 C CA . GLU A 1 90 ? -0.674 -0.606 -9.335 1.00 89.50 90 GLU A CA 1
ATOM 711 C C . GLU A 1 90 ? -1.777 -1.380 -10.068 1.00 89.50 90 GLU A C 1
ATOM 713 O O . GLU A 1 90 ? -1.946 -1.208 -11.274 1.00 89.50 90 GLU A O 1
ATOM 718 N N . MET A 1 91 ? -2.585 -2.168 -9.350 1.00 90.19 91 MET A N 1
ATOM 719 C CA . MET A 1 91 ? -3.736 -2.870 -9.933 1.00 90.19 91 MET A CA 1
ATOM 720 C C . MET A 1 91 ? -4.784 -1.905 -10.493 1.00 90.19 91 MET A C 1
ATOM 722 O O . MET A 1 91 ? -5.337 -2.144 -11.569 1.00 90.19 91 MET A O 1
ATOM 726 N N . LEU A 1 92 ? -5.056 -0.803 -9.784 1.00 89.31 92 LEU A N 1
ATOM 727 C CA . LEU A 1 92 ? -5.954 0.247 -10.267 1.00 89.31 92 LEU A CA 1
ATOM 728 C C . LEU A 1 92 ? -5.411 0.899 -11.532 1.00 89.31 92 LEU A C 1
ATOM 730 O O . LEU A 1 92 ? -6.164 1.067 -12.487 1.00 89.31 92 LEU A O 1
ATOM 734 N N . LEU A 1 93 ? -4.116 1.217 -11.570 1.00 88.00 93 LEU A N 1
ATOM 735 C CA . LEU A 1 93 ? -3.476 1.784 -12.755 1.00 88.00 93 LEU A CA 1
ATOM 736 C C . LEU A 1 93 ? -3.500 0.814 -13.940 1.00 88.00 93 LEU A C 1
ATOM 738 O O . LEU A 1 93 ? -3.792 1.238 -15.052 1.00 88.00 93 LEU A O 1
ATOM 742 N N . GLY A 1 94 ? -3.279 -0.483 -13.716 1.00 83.75 94 GLY A N 1
ATOM 743 C CA . GLY A 1 94 ? -3.380 -1.498 -14.770 1.00 83.75 94 GLY A CA 1
ATOM 744 C C . GLY A 1 94 ? -4.798 -1.665 -15.339 1.00 83.75 94 GLY A C 1
ATOM 745 O O . GLY A 1 94 ? -4.969 -2.034 -16.503 1.00 83.75 94 GLY A O 1
ATOM 746 N N . ASN A 1 95 ? -5.830 -1.375 -14.540 1.00 81.25 95 ASN A N 1
ATOM 747 C CA . ASN A 1 95 ? -7.227 -1.459 -14.967 1.00 81.25 95 ASN A CA 1
ATOM 748 C C . ASN A 1 95 ? -7.756 -0.165 -15.593 1.00 81.25 95 ASN A C 1
ATOM 750 O O . ASN A 1 95 ? -8.392 -0.224 -16.641 1.00 81.25 95 ASN A O 1
ATOM 754 N N . LEU A 1 96 ? -7.516 0.980 -14.952 1.00 77.31 96 LEU A N 1
ATOM 755 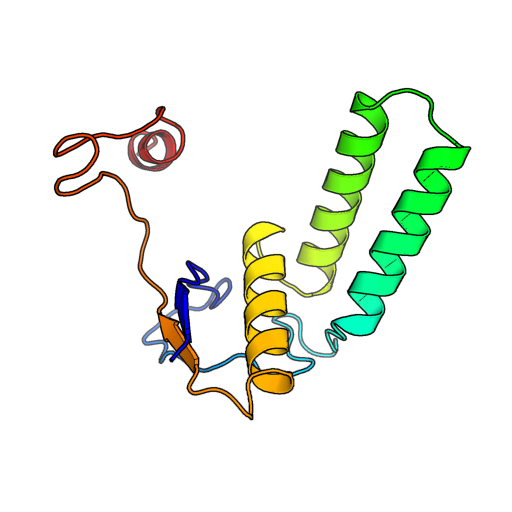C CA . LEU A 1 96 ? -8.066 2.286 -15.333 1.00 77.31 96 LEU A CA 1
ATOM 756 C C . LEU A 1 96 ? -7.152 3.056 -16.287 1.00 77.31 96 LEU A C 1
ATOM 758 O O . LEU A 1 96 ? -7.614 3.899 -17.044 1.00 77.31 96 LEU A O 1
ATOM 762 N N . GLY A 1 97 ? -5.852 2.776 -16.256 1.00 70.38 97 GLY A N 1
ATOM 763 C CA . GLY A 1 97 ? -4.852 3.467 -17.060 1.00 70.38 97 GLY A CA 1
ATOM 764 C C . GLY A 1 97 ? -4.692 2.918 -18.474 1.00 70.38 97 GLY A C 1
ATOM 765 O O . GLY A 1 97 ? -3.722 3.279 -19.120 1.00 70.38 97 GLY A O 1
ATOM 766 N N . ARG A 1 98 ? -5.586 2.054 -18.976 1.00 70.12 98 ARG A N 1
ATOM 767 C CA . ARG A 1 98 ? -5.433 1.445 -20.315 1.00 70.12 98 ARG A CA 1
ATOM 768 C C . ARG A 1 98 ? -5.451 2.468 -21.450 1.00 70.12 98 ARG A C 1
ATOM 770 O O . ARG A 1 98 ? -4.798 2.251 -22.464 1.00 70.12 98 ARG A O 1
ATOM 777 N N . ASP A 1 99 ? -6.127 3.591 -21.236 1.00 81.75 99 ASP A N 1
ATOM 778 C CA . ASP A 1 99 ? -6.228 4.679 -22.211 1.00 81.75 99 ASP A CA 1
ATOM 779 C C . ASP A 1 99 ? -5.090 5.709 -22.077 1.00 81.75 99 ASP A C 1
ATOM 781 O O . ASP A 1 99 ? -5.028 6.680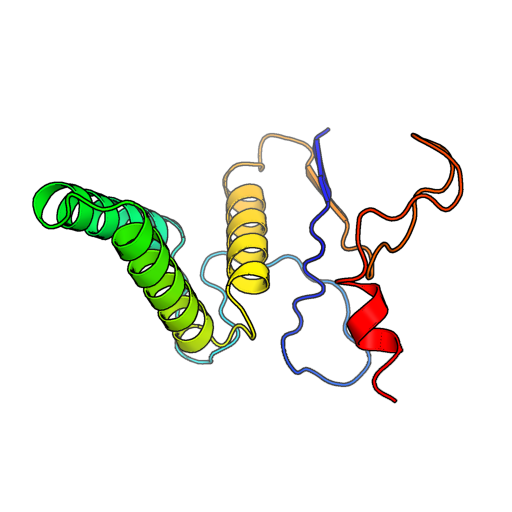 -22.831 1.00 81.75 99 ASP A O 1
ATOM 785 N N . LEU A 1 100 ? -4.170 5.517 -21.121 1.00 83.12 100 LEU A N 1
ATOM 786 C CA . LEU A 1 100 ? -3.053 6.421 -20.866 1.00 83.12 100 LEU A CA 1
ATOM 787 C C . LEU A 1 100 ? -1.721 5.655 -20.934 1.00 83.12 100 LEU A C 1
ATOM 789 O O . LEU A 1 100 ? -1.594 4.582 -20.356 1.00 83.12 100 LEU A O 1
ATOM 793 N N . PRO A 1 101 ? -0.664 6.198 -21.559 1.00 85.31 101 PRO A N 1
ATOM 794 C CA . PRO A 1 101 ? 0.659 5.595 -21.443 1.00 85.31 101 PRO A CA 1
ATOM 795 C C . PRO A 1 101 ? 1.154 5.718 -19.992 1.00 85.31 101 PRO A C 1
ATOM 797 O O . PRO A 1 101 ? 1.537 6.813 -19.561 1.00 85.31 101 PRO A O 1
ATOM 800 N N . VAL A 1 102 ? 1.113 4.606 -19.248 1.00 86.94 102 VAL A N 1
ATOM 801 C CA . VAL A 1 102 ? 1.548 4.485 -17.846 1.00 86.94 102 VAL A CA 1
ATOM 802 C C . VAL A 1 102 ? 2.862 3.711 -17.768 1.00 86.94 102 VAL A C 1
ATOM 804 O O . VAL A 1 102 ? 2.986 2.623 -18.326 1.00 86.94 102 VAL A O 1
ATOM 807 N N . VAL A 1 103 ? 3.824 4.250 -17.019 1.00 87.81 103 VAL A N 1
ATOM 808 C CA . VAL A 1 103 ? 5.064 3.562 -16.638 1.00 87.81 103 VAL A CA 1
ATOM 809 C C . VAL A 1 103 ? 5.098 3.441 -15.120 1.00 87.81 103 VAL A C 1
ATOM 811 O O . VAL A 1 103 ? 4.924 4.437 -14.419 1.00 87.81 103 VAL A O 1
ATOM 814 N N . ILE A 1 104 ? 5.331 2.232 -14.610 1.00 86.81 104 ILE A N 1
ATOM 815 C CA . ILE A 1 104 ? 5.533 1.975 -13.180 1.00 86.81 104 ILE A CA 1
ATOM 816 C C . ILE A 1 104 ? 7.029 1.773 -12.954 1.00 86.81 104 ILE A C 1
ATOM 818 O O . ILE A 1 104 ? 7.630 0.907 -13.582 1.00 86.81 104 ILE A O 1
ATOM 822 N N . VAL A 1 105 ? 7.621 2.572 -12.066 1.00 86.62 105 VAL A N 1
ATOM 823 C CA . VAL A 1 105 ? 9.026 2.441 -11.653 1.00 86.62 105 VAL A CA 1
ATOM 824 C C . VAL A 1 105 ? 9.077 2.092 -10.176 1.00 86.62 105 VAL A C 1
ATOM 826 O O . VAL A 1 105 ? 8.398 2.736 -9.367 1.00 86.62 105 VAL A O 1
ATOM 829 N N . ARG A 1 106 ? 9.896 1.092 -9.833 1.00 85.25 106 ARG A N 1
ATOM 830 C CA . ARG A 1 106 ? 10.041 0.569 -8.474 1.00 85.25 106 ARG A CA 1
ATOM 831 C C . ARG A 1 106 ? 11.445 0.772 -7.917 1.00 85.25 106 ARG A C 1
ATOM 833 O O . ARG A 1 106 ? 12.243 -0.159 -7.901 1.00 85.25 106 ARG A O 1
ATOM 840 N N . PRO A 1 107 ? 11.779 1.995 -7.472 1.00 81.19 107 PRO A N 1
ATOM 841 C CA . PRO A 1 107 ? 13.099 2.247 -6.923 1.00 81.19 107 PRO A CA 1
ATOM 842 C C . PRO A 1 107 ? 13.287 1.498 -5.597 1.00 81.19 107 PRO A C 1
ATOM 844 O O . PRO A 1 107 ? 12.323 1.220 -4.873 1.00 81.19 107 PRO A O 1
ATOM 847 N N . SER A 1 108 ? 14.549 1.235 -5.256 1.00 77.50 108 SER A N 1
ATOM 848 C CA . SER A 1 108 ? 14.953 0.862 -3.900 1.00 77.50 108 SER A CA 1
ATOM 849 C C . SER A 1 108 ? 14.660 1.996 -2.908 1.00 77.50 108 SER A C 1
ATOM 851 O O . SER A 1 108 ? 14.172 3.066 -3.278 1.00 77.50 108 SER A O 1
ATOM 853 N N . ILE A 1 109 ? 14.982 1.781 -1.629 1.00 77.12 109 ILE A N 1
ATOM 854 C CA . ILE A 1 109 ? 14.899 2.835 -0.610 1.00 77.12 109 ILE A CA 1
ATOM 855 C C . ILE A 1 109 ? 15.663 4.075 -1.095 1.00 77.12 109 ILE A C 1
ATOM 857 O O . ILE A 1 109 ? 16.835 3.989 -1.460 1.00 77.12 109 ILE A O 1
ATOM 861 N N . ILE A 1 110 ? 14.977 5.219 -1.088 1.00 78.12 110 ILE A N 1
ATOM 862 C CA . ILE A 1 110 ? 15.551 6.534 -1.374 1.00 78.12 110 ILE A CA 1
ATOM 863 C C . ILE A 1 110 ? 15.843 7.185 -0.022 1.00 78.12 110 ILE A C 1
ATOM 865 O O . ILE A 1 110 ? 14.928 7.358 0.782 1.00 78.12 110 ILE A O 1
ATOM 869 N N . LEU A 1 111 ? 17.114 7.492 0.242 1.00 80.12 111 LEU A N 1
ATOM 870 C CA . LEU A 1 111 ? 17.553 8.043 1.528 1.00 80.12 111 LEU A CA 1
ATOM 871 C C . LEU A 1 111 ? 17.583 9.568 1.517 1.00 80.12 111 LEU A C 1
ATOM 873 O O . LEU A 1 111 ? 16.864 10.198 2.285 1.00 80.12 111 LEU A O 1
ATOM 877 N N . SER A 1 112 ? 18.406 10.147 0.648 1.00 84.38 112 SER A N 1
ATOM 878 C CA . SER A 1 112 ? 18.628 11.585 0.574 1.00 84.38 112 SER A CA 1
ATOM 879 C C . SER A 1 112 ? 18.339 12.128 -0.815 1.00 84.38 112 SER A C 1
ATOM 881 O O . SER A 1 112 ? 18.333 11.404 -1.815 1.00 84.38 112 SER A O 1
ATOM 883 N N . THR A 1 113 ? 18.094 13.429 -0.878 1.00 87.69 113 THR A N 1
ATOM 884 C CA . THR A 1 113 ? 17.936 14.129 -2.147 1.00 87.69 113 THR A CA 1
ATOM 885 C C . THR A 1 113 ? 19.292 14.404 -2.777 1.00 87.69 113 THR A C 1
ATOM 887 O O . THR A 1 113 ? 20.258 14.771 -2.106 1.00 87.69 113 THR A O 1
ATOM 890 N N . PHE A 1 114 ? 19.366 14.270 -4.099 1.00 87.81 114 PHE A N 1
ATOM 891 C CA . PHE A 1 114 ? 20.584 14.604 -4.830 1.00 87.81 114 PHE A CA 1
ATOM 892 C C . PHE A 1 114 ? 20.829 16.120 -4.873 1.00 87.81 114 PHE A C 1
ATOM 894 O O . PHE A 1 114 ? 21.971 16.547 -4.711 1.00 87.81 114 PHE A O 1
ATOM 901 N N . GLN A 1 115 ? 19.772 16.928 -5.050 1.00 91.56 115 GLN A N 1
ATOM 902 C CA . GLN A 1 115 ? 19.902 18.376 -5.249 1.00 91.56 115 GLN A CA 1
ATOM 903 C C . GLN A 1 115 ? 18.877 19.225 -4.484 1.00 91.56 115 GLN A C 1
ATOM 905 O O . GLN A 1 115 ? 19.297 20.077 -3.714 1.00 91.56 115 GLN A O 1
ATOM 910 N N . ASP A 1 116 ? 17.571 19.024 -4.676 1.00 86.12 116 ASP A N 1
ATOM 911 C CA . ASP A 1 116 ? 16.524 19.830 -4.020 1.00 86.12 116 ASP A CA 1
ATOM 912 C C . ASP A 1 116 ? 15.957 19.104 -2.786 1.00 86.12 116 ASP A C 1
ATOM 914 O O . ASP A 1 116 ? 15.689 17.907 -2.906 1.00 86.12 116 ASP A O 1
ATOM 918 N N . PRO A 1 117 ? 15.776 19.756 -1.618 1.00 86.38 117 PRO A N 1
ATOM 919 C CA . PRO A 1 117 ? 16.035 21.178 -1.338 1.00 86.38 117 PRO A CA 1
ATOM 920 C C . PRO A 1 117 ? 17.523 21.510 -1.122 1.00 86.38 117 PRO A C 1
ATOM 922 O O . PRO A 1 117 ? 17.946 22.643 -1.330 1.00 86.38 117 PRO A O 1
ATOM 925 N N . MET A 1 118 ? 18.331 20.528 -0.717 1.00 90.81 118 MET A N 1
ATOM 926 C CA . MET A 1 118 ? 19.795 20.590 -0.733 1.00 90.81 118 MET A CA 1
ATOM 927 C C . MET A 1 118 ? 20.363 19.179 -0.897 1.00 90.81 118 MET A C 1
ATOM 929 O O . MET A 1 118 ? 19.707 18.191 -0.558 1.00 90.81 118 MET A O 1
ATOM 933 N N . SER A 1 119 ? 21.583 19.064 -1.419 1.00 90.31 119 SER A N 1
ATOM 934 C CA . SER A 1 119 ? 22.223 17.757 -1.577 1.00 90.31 119 SER A CA 1
ATOM 935 C C . SER A 1 119 ? 22.432 17.078 -0.225 1.00 90.31 119 SER A C 1
ATOM 937 O O . SER A 1 119 ? 22.900 17.702 0.728 1.00 90.31 119 SER A O 1
ATOM 939 N N . GLY A 1 120 ? 22.067 15.801 -0.133 1.00 87.25 120 GLY A N 1
ATOM 940 C CA . GLY A 1 120 ? 22.170 15.041 1.106 1.00 87.25 120 GLY A CA 1
ATOM 941 C C . GLY A 1 120 ? 21.061 15.337 2.119 1.00 87.25 120 GLY A C 1
ATOM 942 O O . GLY A 1 120 ? 21.132 14.811 3.227 1.00 87.25 120 GLY A O 1
ATOM 943 N N . TRP A 1 121 ? 20.041 16.136 1.776 1.00 87.44 121 TRP A N 1
ATOM 944 C CA . TRP A 1 121 ? 18.926 16.390 2.688 1.00 87.44 121 TRP A CA 1
ATOM 945 C C . TRP A 1 121 ? 18.163 15.102 3.000 1.00 87.44 121 TRP A C 1
ATOM 947 O O . TRP A 1 121 ? 17.769 14.359 2.097 1.00 87.44 121 TRP A O 1
ATOM 957 N N . ILE A 1 122 ? 17.947 14.865 4.294 1.00 83.19 122 ILE A N 1
ATOM 958 C CA . ILE A 1 122 ? 17.149 13.768 4.839 1.00 83.19 122 ILE A CA 1
ATOM 959 C C . ILE A 1 122 ? 16.232 14.371 5.900 1.00 83.19 122 ILE A C 1
ATOM 961 O O . ILE A 1 122 ? 16.695 15.045 6.821 1.00 83.19 122 ILE A O 1
ATOM 965 N N . GLU A 1 123 ? 14.929 14.123 5.794 1.00 78.94 123 GLU A N 1
ATOM 966 C CA . GLU A 1 123 ? 13.970 14.583 6.795 1.00 78.94 123 GLU A CA 1
ATOM 967 C C . GLU A 1 123 ? 13.749 13.508 7.873 1.00 78.94 123 GLU A C 1
ATOM 969 O O . GLU A 1 123 ? 13.052 12.511 7.668 1.00 78.94 123 GLU A O 1
ATOM 974 N N . GLY A 1 124 ? 14.348 13.722 9.050 1.00 75.19 124 GLY A N 1
ATOM 975 C CA . GLY A 1 124 ? 14.272 12.808 10.195 1.00 75.19 124 GLY A CA 1
ATOM 976 C C . GLY A 1 124 ? 15.156 11.560 10.060 1.00 75.19 124 GLY A C 1
ATOM 977 O O . GLY A 1 124 ? 15.826 11.348 9.058 1.00 75.19 124 GLY A O 1
ATOM 978 N N . THR A 1 125 ? 15.175 10.709 11.091 1.00 66.81 125 THR A N 1
ATOM 979 C CA . THR A 1 125 ? 16.081 9.541 11.147 1.00 66.81 125 THR A CA 1
ATOM 980 C C . THR A 1 125 ? 15.407 8.209 10.835 1.00 66.81 125 THR A C 1
ATOM 982 O O . THR A 1 125 ? 16.099 7.214 10.671 1.00 66.81 125 THR A O 1
ATOM 985 N N . ARG A 1 126 ? 14.074 8.164 10.678 1.00 65.12 126 ARG A N 1
ATOM 986 C CA . ARG A 1 126 ? 13.304 6.900 10.636 1.00 65.12 126 ARG A CA 1
ATOM 987 C C . ARG A 1 126 ? 13.802 5.877 9.615 1.00 65.12 126 ARG A C 1
ATOM 989 O O . ARG A 1 126 ? 13.701 4.682 9.865 1.00 65.12 126 ARG A O 1
ATOM 996 N N . THR A 1 127 ? 14.284 6.329 8.460 1.00 63.66 127 THR A N 1
ATOM 997 C CA . THR A 1 127 ? 14.795 5.433 7.412 1.00 63.66 127 THR A CA 1
ATOM 998 C C . THR A 1 127 ? 16.231 4.982 7.697 1.00 63.66 127 THR A C 1
ATOM 1000 O O . THR A 1 127 ? 16.596 3.868 7.337 1.00 63.66 127 THR A O 1
ATOM 1003 N N . ILE A 1 128 ? 17.031 5.809 8.379 1.00 67.88 128 ILE A N 1
ATOM 1004 C CA . ILE A 1 128 ? 18.420 5.496 8.748 1.00 67.88 128 ILE A CA 1
ATOM 1005 C C . ILE A 1 128 ? 18.487 4.660 10.036 1.00 67.88 128 ILE A C 1
ATOM 1007 O O . ILE A 1 128 ? 19.395 3.850 10.182 1.00 67.88 128 ILE A O 1
ATOM 1011 N N . ASP A 1 129 ? 17.506 4.773 10.937 1.00 60.75 129 ASP A N 1
ATOM 1012 C CA . ASP A 1 129 ? 17.425 3.962 12.164 1.00 60.75 129 ASP A CA 1
ATOM 1013 C C . ASP A 1 129 ? 17.474 2.451 11.848 1.00 60.75 129 ASP A C 1
ATOM 1015 O O . ASP A 1 129 ? 18.058 1.676 12.599 1.00 60.75 129 ASP A O 1
ATOM 1019 N N . MET A 1 130 ? 16.930 2.036 10.696 1.00 58.81 130 MET A N 1
ATOM 1020 C CA . MET A 1 130 ? 16.973 0.651 10.198 1.00 58.81 130 MET A CA 1
ATOM 1021 C C . MET A 1 130 ? 18.384 0.177 9.805 1.00 58.81 130 MET A C 1
ATOM 1023 O O . MET A 1 130 ? 18.622 -1.023 9.766 1.00 58.81 130 MET A O 1
ATOM 1027 N N . LEU A 1 131 ? 19.304 1.098 9.501 1.00 60.72 131 LEU A N 1
ATOM 1028 C CA . LEU A 1 131 ? 20.696 0.804 9.136 1.00 60.72 131 LEU A CA 1
ATOM 1029 C C . LEU A 1 131 ? 21.634 0.807 10.352 1.00 60.72 131 LEU A C 1
ATOM 1031 O O . LEU A 1 131 ? 22.672 0.156 10.309 1.00 60.72 131 LEU A O 1
ATOM 1035 N N . TYR A 1 132 ? 21.286 1.532 11.422 1.00 56.62 132 TYR A N 1
ATOM 1036 C CA . TYR A 1 132 ? 22.108 1.625 12.636 1.00 56.62 132 TYR A CA 1
ATOM 1037 C C . TYR A 1 132 ? 21.900 0.471 13.625 1.00 56.62 132 TYR A C 1
ATOM 1039 O O . TYR A 1 132 ? 22.719 0.296 14.522 1.00 56.62 132 TYR A O 1
ATOM 1047 N N . VAL A 1 133 ? 20.833 -0.318 13.480 1.00 46.28 133 VAL A N 1
ATOM 1048 C CA . VAL A 1 133 ? 20.642 -1.552 14.257 1.00 46.28 133 VAL A CA 1
ATOM 1049 C C . VAL A 1 133 ? 21.312 -2.706 13.506 1.00 46.28 133 VAL A C 1
ATOM 1051 O O . VAL A 1 133 ? 20.650 -3.475 12.811 1.00 46.28 133 VAL A O 1
ATOM 1054 N N . ALA A 1 134 ? 22.636 -2.784 13.623 1.00 39.06 134 ALA A N 1
ATOM 1055 C CA . ALA A 1 134 ? 23.474 -3.899 13.189 1.00 39.06 134 ALA A CA 1
ATOM 1056 C C . ALA A 1 134 ? 24.495 -4.225 14.285 1.00 39.06 134 ALA A C 1
ATOM 1058 O O . ALA A 1 134 ? 25.007 -3.267 14.908 1.00 39.06 134 ALA A O 1
#

Sequence (134 aa):
MLLHVSTAFVAGEQEGLLMEKPFKPGESLRKGYNLDVQAEIKLVENFKSTLRVQSSSDKLEKKKMKELGLKRARHFGWPNVYSLTKALGEMLLGNLGRDLPVVIVRPSIILSTFQDPMSGWIEGTRTIDMLYVA

pLDDT: mean 83.95, std 11.26, range [39.06, 97.06]

Radius of gyration: 17.65 Å; chains: 1; bounding box: 45×40×41 Å